Protein AF-A0A0R3U4H2-F1 (afdb_monomer_lite)

Radius of gyration: 27.05 Å; chains: 1; bounding box: 49×68×56 Å

Secondary structure (DSSP, 8-state):
------TTSBTTTTBPPSSEEE-TTT--EEEHHHHHTPPPBTTBEE-TTT--EE-GGG-EE---------EE--TT--TTS---SEEGGGGTS--------PPPPP------SS----PPPTT--B---TTS--STT-TT-SB-GGGG---

Organism: Mesocestoides corti (NCBI:txid53468)

Structure (mmCIF, N/CA/C/O backbone):
data_AF-A0A0R3U4H2-F1
#
_entry.id   AF-A0A0R3U4H2-F1
#
loop_
_atom_site.group_PDB
_atom_site.id
_atom_site.type_symbol
_atom_site.label_atom_id
_atom_site.label_alt_id
_atom_site.label_comp_id
_atom_site.label_asym_id
_atom_site.label_entity_id
_atom_site.label_seq_id
_atom_site.pdbx_PDB_ins_code
_atom_site.Cartn_x
_atom_site.Cartn_y
_atom_site.Cartn_z
_atom_site.occupancy
_atom_site.B_iso_or_equiv
_atom_site.auth_seq_id
_atom_site.auth_comp_id
_atom_site.auth_asym_id
_atom_site.auth_atom_id
_atom_site.pdbx_PDB_model_num
ATOM 1 N N . MET A 1 1 ? 4.207 17.099 -1.192 1.00 32.47 1 MET A N 1
ATOM 2 C CA . MET A 1 1 ? 2.883 16.559 -0.822 1.00 32.47 1 MET A CA 1
ATOM 3 C C . MET A 1 1 ? 2.928 15.038 -0.962 1.00 32.47 1 MET A C 1
ATOM 5 O O . MET A 1 1 ? 2.551 14.516 -2.002 1.00 32.47 1 MET A O 1
ATOM 9 N N . ALA A 1 2 ? 3.490 14.327 0.019 1.00 33.22 2 ALA A N 1
ATOM 10 C CA . ALA A 1 2 ? 3.441 12.865 0.041 1.00 33.22 2 ALA A CA 1
ATOM 11 C C . ALA A 1 2 ? 2.086 12.474 0.639 1.00 33.22 2 ALA A C 1
ATOM 13 O O . ALA A 1 2 ? 1.810 12.788 1.794 1.00 33.22 2 ALA A O 1
ATOM 14 N N . GLY A 1 3 ? 1.207 11.918 -0.194 1.00 35.09 3 GLY A N 1
ATOM 15 C CA . GLY A 1 3 ? -0.139 11.529 0.205 1.00 35.09 3 GLY A CA 1
ATOM 16 C C . GLY A 1 3 ? -0.090 10.498 1.324 1.00 35.09 3 GLY A C 1
ATOM 17 O O . GLY A 1 3 ? 0.581 9.475 1.203 1.00 35.09 3 GLY A O 1
ATOM 18 N N . ASN A 1 4 ? -0.825 10.793 2.389 1.00 37.75 4 ASN A N 1
ATOM 19 C CA . ASN A 1 4 ? -1.130 9.905 3.498 1.00 37.75 4 ASN A CA 1
ATOM 20 C C . ASN A 1 4 ? -2.057 8.790 2.968 1.00 37.75 4 ASN A C 1
ATOM 22 O O . ASN A 1 4 ? -3.270 8.845 3.144 1.00 37.75 4 ASN A O 1
ATOM 26 N N . ARG A 1 5 ? -1.510 7.854 2.179 1.00 45.25 5 ARG A N 1
ATOM 27 C CA . ARG A 1 5 ? -2.257 6.691 1.690 1.00 45.25 5 ARG A CA 1
ATOM 28 C C . ARG A 1 5 ? -2.428 5.743 2.869 1.00 45.25 5 ARG A C 1
ATOM 30 O O . ARG A 1 5 ? -1.458 5.152 3.333 1.00 45.25 5 ARG A O 1
ATOM 37 N N . THR A 1 6 ? -3.661 5.687 3.353 1.00 45.31 6 THR A N 1
ATOM 38 C CA . THR A 1 6 ? -4.222 4.662 4.229 1.00 45.31 6 THR A CA 1
ATOM 39 C C . THR A 1 6 ? -3.618 3.306 3.886 1.00 45.31 6 THR A C 1
ATOM 41 O O . THR A 1 6 ? -3.702 2.827 2.754 1.00 45.31 6 THR A O 1
ATOM 44 N N . TYR A 1 7 ? -2.964 2.699 4.872 1.00 55.34 7 TYR A N 1
ATOM 45 C CA . TYR A 1 7 ? -2.380 1.361 4.818 1.00 55.34 7 TYR A CA 1
ATOM 46 C C . TYR A 1 7 ? -3.496 0.289 4.801 1.00 55.34 7 TYR A C 1
ATOM 48 O O . TYR A 1 7 ? -3.400 -0.761 5.425 1.00 55.34 7 TYR A O 1
ATOM 56 N N . ASP A 1 8 ? -4.585 0.523 4.081 1.00 73.12 8 ASP A N 1
ATOM 57 C CA . ASP A 1 8 ? -5.787 -0.311 4.135 1.00 73.12 8 ASP A CA 1
ATOM 58 C C . ASP A 1 8 ? -6.317 -0.640 2.732 1.00 73.12 8 ASP A C 1
ATOM 60 O O . ASP A 1 8 ? -7.253 -1.423 2.587 1.00 73.12 8 ASP A O 1
ATOM 64 N N . GLU A 1 9 ? -5.697 -0.098 1.678 1.00 87.88 9 GLU A N 1
ATOM 65 C CA . GLU A 1 9 ? -6.155 -0.232 0.294 1.00 87.88 9 GLU A CA 1
ATOM 66 C C . GLU A 1 9 ? -5.036 -0.737 -0.626 1.00 87.88 9 GLU A C 1
ATOM 68 O O . GLU A 1 9 ? -3.889 -0.291 -0.578 1.00 87.88 9 GLU A O 1
ATOM 73 N N . CYS A 1 10 ? -5.368 -1.673 -1.515 1.00 91.62 10 CYS A N 1
ATOM 74 C CA . CYS A 1 10 ? -4.454 -2.137 -2.549 1.00 91.62 10 CYS A CA 1
ATOM 75 C C . CYS A 1 10 ? -4.337 -1.085 -3.661 1.00 91.62 10 CYS A C 1
ATOM 77 O O . CYS A 1 10 ? -5.314 -0.804 -4.349 1.00 91.62 10 CYS A O 1
ATOM 79 N N . SER A 1 11 ? -3.133 -0.574 -3.937 1.00 91.25 11 SER A N 1
ATOM 80 C CA . SER A 1 11 ? -2.925 0.444 -4.985 1.00 91.25 11 SER A CA 1
ATOM 81 C C . SER A 1 11 ? -3.204 -0.021 -6.425 1.00 91.25 11 SER A C 1
ATOM 83 O O . SER A 1 11 ? -3.141 0.801 -7.335 1.00 91.25 11 SER A O 1
ATOM 85 N N . ILE A 1 12 ? -3.448 -1.318 -6.655 1.00 93.44 12 ILE A N 1
ATOM 86 C CA . ILE A 1 12 ? -3.728 -1.880 -7.987 1.00 93.44 12 ILE A CA 1
ATOM 87 C C . ILE A 1 12 ? -5.239 -1.894 -8.253 1.00 93.44 12 ILE A C 1
ATOM 89 O O . ILE A 1 12 ? -5.681 -1.365 -9.267 1.00 93.44 12 ILE A O 1
ATOM 93 N N . CYS A 1 13 ? -6.033 -2.479 -7.348 1.00 93.94 13 CYS A N 1
ATOM 94 C CA . CYS A 1 13 ? -7.492 -2.565 -7.496 1.00 93.94 13 CYS A CA 1
ATOM 95 C C . CYS A 1 13 ? -8.269 -1.477 -6.741 1.00 93.94 13 CYS A C 1
ATOM 97 O O . CYS A 1 13 ? -9.487 -1.408 -6.879 1.00 93.94 13 CYS A O 1
ATOM 99 N N . LEU A 1 14 ? -7.584 -0.643 -5.951 1.00 91.56 14 LEU A N 1
ATOM 100 C CA . LEU A 1 14 ? -8.165 0.439 -5.147 1.00 91.56 14 LEU A CA 1
ATOM 101 C C . LEU A 1 14 ? -9.273 -0.055 -4.202 1.00 91.56 14 LEU A C 1
ATOM 103 O O . LEU A 1 14 ? -10.314 0.572 -4.053 1.00 91.56 14 LEU A O 1
ATOM 107 N N . SER A 1 15 ? -9.080 -1.240 -3.624 1.00 89.94 15 SER A N 1
ATOM 108 C CA . SER A 1 15 ? -10.015 -1.888 -2.698 1.00 89.94 15 SER A CA 1
ATOM 109 C C . SER A 1 15 ? -9.258 -2.506 -1.525 1.00 89.94 15 SER A C 1
ATOM 111 O O . SER A 1 15 ? -8.034 -2.663 -1.592 1.00 89.94 15 SER A O 1
ATOM 113 N N . LEU A 1 16 ? -9.987 -2.897 -0.474 1.00 87.88 16 LEU A N 1
ATOM 114 C CA . LEU A 1 16 ? -9.426 -3.645 0.652 1.00 87.88 16 LEU A CA 1
ATOM 115 C C . LEU A 1 16 ? -8.681 -4.895 0.132 1.00 87.88 16 LEU A C 1
ATOM 117 O O . LEU A 1 16 ? -9.277 -5.680 -0.617 1.00 87.88 16 LEU A O 1
ATOM 121 N N . PRO A 1 17 ? -7.400 -5.098 0.495 1.00 88.44 17 PRO A N 1
ATOM 122 C CA . PRO A 1 17 ? -6.641 -6.257 0.059 1.00 88.44 17 PRO A CA 1
ATOM 123 C C . PRO A 1 17 ? -7.315 -7.573 0.456 1.00 88.44 17 PRO A C 1
ATOM 125 O O . PRO A 1 17 ? -7.535 -7.848 1.633 1.00 88.44 17 PRO A O 1
ATOM 128 N N . THR A 1 18 ? -7.608 -8.410 -0.536 1.00 90.50 18 THR A N 1
ATOM 129 C CA . THR A 1 18 ? -8.026 -9.801 -0.335 1.00 90.50 18 THR A CA 1
ATOM 130 C C . THR A 1 18 ? -6.821 -10.696 -0.571 1.00 90.50 18 THR A C 1
ATOM 132 O O . THR A 1 18 ? -6.121 -10.519 -1.571 1.00 90.50 18 THR A O 1
ATOM 135 N N . ASP A 1 19 ? -6.554 -11.615 0.362 1.00 91.44 19 ASP A N 1
ATOM 136 C CA . ASP A 1 19 ? -5.350 -12.459 0.338 1.00 91.44 19 ASP A CA 1
ATOM 137 C C . ASP A 1 19 ? -4.056 -11.619 0.183 1.00 91.44 19 ASP A C 1
ATOM 139 O O . ASP A 1 19 ? -3.396 -11.643 -0.865 1.00 91.44 19 ASP A O 1
ATOM 143 N N . PRO A 1 20 ? -3.744 -10.751 1.168 1.00 90.75 20 PRO A N 1
ATOM 144 C CA . PRO A 1 20 ? -2.669 -9.785 1.023 1.00 90.75 20 PRO A CA 1
ATOM 145 C C . PRO A 1 20 ? -1.313 -10.476 0.896 1.00 90.75 20 PRO A C 1
ATOM 147 O O . PRO A 1 20 ? -0.983 -11.380 1.654 1.00 90.75 20 PRO A O 1
ATOM 150 N N . HIS A 1 21 ? -0.506 -10.004 -0.044 1.00 93.62 21 HIS A N 1
ATOM 151 C CA . HIS A 1 21 ? 0.870 -10.434 -0.252 1.00 93.62 21 HIS A CA 1
ATOM 152 C C . HIS A 1 21 ? 1.810 -9.247 -0.101 1.00 93.62 21 HIS A C 1
ATOM 154 O O . HIS A 1 21 ? 1.506 -8.161 -0.594 1.00 93.62 21 HIS A O 1
ATOM 160 N N . ILE A 1 22 ? 2.949 -9.454 0.555 1.00 92.06 22 ILE A N 1
ATOM 161 C CA . ILE A 1 22 ? 3.964 -8.442 0.840 1.00 92.06 22 ILE A CA 1
ATOM 162 C C . ILE A 1 22 ? 5.219 -8.667 -0.004 1.00 92.06 22 ILE A C 1
ATOM 164 O O . ILE A 1 22 ? 5.658 -9.798 -0.209 1.00 92.06 22 ILE A O 1
ATOM 168 N N . LEU A 1 23 ? 5.820 -7.565 -0.453 1.00 91.88 23 LEU A N 1
ATOM 169 C CA . LEU A 1 23 ? 7.157 -7.544 -1.040 1.00 91.88 23 LEU A CA 1
ATOM 170 C C . LEU A 1 23 ? 8.189 -7.243 0.063 1.00 91.88 23 LEU A C 1
ATOM 172 O O . LEU A 1 23 ? 8.229 -6.103 0.533 1.00 91.88 23 LEU A O 1
ATOM 176 N N . PRO A 1 24 ? 9.046 -8.193 0.482 1.00 85.31 24 PRO A N 1
ATOM 177 C CA . PRO A 1 24 ? 9.940 -8.031 1.632 1.0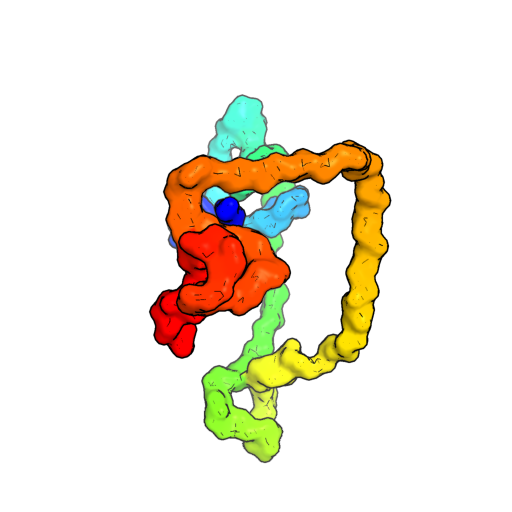0 85.31 24 PRO A CA 1
ATOM 178 C C . PRO A 1 24 ? 10.883 -6.828 1.520 1.00 85.31 24 PRO A C 1
ATOM 180 O O . PRO A 1 24 ? 11.100 -6.119 2.502 1.00 85.31 24 PRO A O 1
ATOM 183 N N . ALA A 1 25 ? 11.390 -6.560 0.311 1.00 87.75 25 ALA A N 1
ATOM 184 C 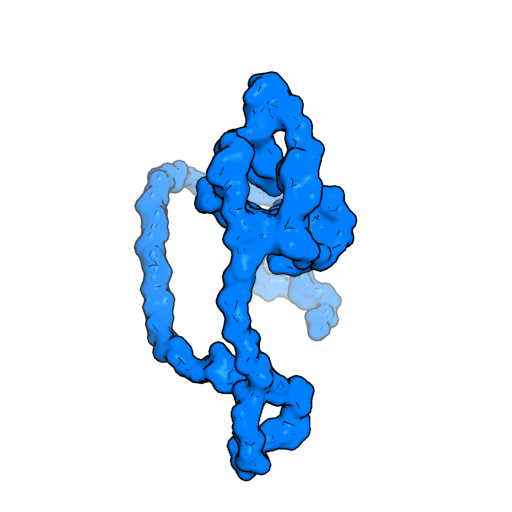CA . ALA A 1 25 ? 12.348 -5.488 0.049 1.00 87.75 25 ALA A CA 1
ATOM 185 C C . ALA A 1 25 ? 11.783 -4.081 0.310 1.00 87.75 25 ALA A C 1
ATOM 187 O O . ALA A 1 25 ? 12.505 -3.200 0.771 1.00 87.75 25 ALA A O 1
ATOM 188 N N . CYS A 1 26 ? 10.493 -3.855 0.031 1.00 91.38 26 CYS A N 1
ATOM 189 C CA . CYS A 1 26 ? 9.870 -2.532 0.160 1.00 91.38 26 CYS A CA 1
ATOM 190 C C . CYS A 1 26 ? 8.676 -2.477 1.119 1.00 91.38 26 CYS A C 1
ATOM 192 O O . CYS A 1 26 ? 8.135 -1.398 1.341 1.00 91.38 26 CYS A O 1
ATOM 194 N N . LYS A 1 27 ? 8.271 -3.618 1.685 1.00 90.31 27 LYS A N 1
ATOM 195 C CA . LYS A 1 27 ? 7.182 -3.786 2.660 1.00 90.31 27 LYS A CA 1
ATOM 196 C C . LYS A 1 27 ? 5.813 -3.264 2.207 1.00 90.31 27 LYS A C 1
ATOM 198 O O . LYS A 1 27 ? 4.918 -3.090 3.029 1.00 90.31 27 LYS A O 1
ATOM 203 N N . HIS A 1 28 ? 5.626 -3.050 0.908 1.00 91.12 28 HIS A N 1
ATOM 204 C CA . HIS A 1 28 ? 4.312 -2.783 0.334 1.00 91.12 28 HIS A CA 1
ATOM 205 C C . HIS A 1 28 ? 3.565 -4.096 0.130 1.00 91.12 28 HIS A C 1
ATOM 207 O O . HIS A 1 28 ? 4.170 -5.093 -0.273 1.00 91.12 28 HIS A O 1
ATOM 213 N N . TYR A 1 29 ? 2.258 -4.079 0.376 1.00 90.50 29 TYR A N 1
ATOM 214 C CA . TYR A 1 29 ? 1.381 -5.219 0.149 1.00 90.50 29 TYR A CA 1
ATOM 215 C C . TYR A 1 29 ? 0.228 -4.875 -0.787 1.00 90.50 29 TYR A C 1
ATOM 217 O O . TYR A 1 29 ? -0.187 -3.724 -0.928 1.00 90.50 29 TYR A O 1
ATOM 225 N N . PHE A 1 30 ? -0.267 -5.910 -1.452 1.00 93.12 30 PHE A N 1
ATOM 226 C CA . PHE A 1 30 ? -1.310 -5.860 -2.470 1.00 93.12 30 PHE A CA 1
ATOM 227 C C . PHE A 1 30 ? -2.158 -7.132 -2.371 1.00 93.12 30 PHE A C 1
ATOM 229 O O . PHE A 1 30 ? -1.760 -8.075 -1.692 1.00 93.12 30 PHE A O 1
ATOM 236 N N . CYS A 1 31 ? -3.296 -7.210 -3.066 1.00 93.69 31 CYS A N 1
ATOM 237 C CA . CYS A 1 31 ? -3.995 -8.492 -3.206 1.00 93.69 31 CYS A CA 1
ATOM 238 C C . CYS A 1 31 ? -3.093 -9.508 -3.919 1.00 93.69 31 CYS A C 1
ATOM 240 O O . CYS A 1 31 ? -2.407 -9.138 -4.879 1.00 93.69 31 CYS A O 1
ATOM 242 N N . GLY A 1 32 ? -3.178 -10.785 -3.545 1.00 93.38 32 GLY A N 1
ATOM 243 C CA . GLY A 1 32 ? -2.434 -11.864 -4.197 1.00 93.38 32 GLY A CA 1
ATOM 244 C C . GLY A 1 32 ? -2.676 -11.903 -5.700 1.00 93.38 32 GLY A C 1
ATOM 245 O O . GLY A 1 32 ? -1.736 -11.841 -6.490 1.00 93.38 32 GLY A O 1
ATOM 246 N N . ALA A 1 33 ? -3.937 -11.866 -6.127 1.00 94.88 33 ALA A N 1
ATOM 247 C CA . ALA A 1 33 ? -4.269 -11.804 -7.549 1.00 94.88 33 ALA A CA 1
ATOM 248 C C . ALA A 1 33 ? -3.722 -10.541 -8.241 1.00 94.88 33 ALA A C 1
ATOM 250 O O . ALA A 1 33 ? -3.360 -10.586 -9.411 1.00 94.88 33 ALA A O 1
ATOM 251 N N . CYS A 1 34 ? -3.646 -9.405 -7.544 1.00 95.50 34 CYS A N 1
ATOM 252 C CA . CYS A 1 34 ? -3.190 -8.155 -8.148 1.00 95.50 34 CYS A CA 1
ATOM 253 C C . CYS A 1 34 ? -1.680 -8.159 -8.397 1.00 95.50 34 CYS A C 1
ATOM 255 O O . CYS A 1 34 ? -1.251 -7.814 -9.495 1.00 95.50 34 CYS A O 1
ATOM 257 N N . ILE A 1 35 ? -0.883 -8.572 -7.407 1.00 93.81 35 ILE A N 1
ATOM 258 C CA . ILE A 1 35 ? 0.576 -8.617 -7.556 1.00 93.81 35 ILE A CA 1
ATOM 259 C C . ILE A 1 35 ? 1.007 -9.699 -8.556 1.00 93.81 35 ILE A C 1
ATOM 261 O O . ILE A 1 35 ? 1.890 -9.452 -9.370 1.00 93.81 35 ILE A O 1
ATOM 265 N N . ASN A 1 36 ? 0.333 -10.855 -8.571 1.00 92.56 36 ASN A N 1
ATOM 266 C CA . ASN A 1 36 ? 0.668 -11.955 -9.481 1.00 92.56 36 ASN A CA 1
ATOM 267 C C . ASN A 1 36 ? 0.342 -11.655 -10.956 1.00 92.56 36 ASN A C 1
ATOM 269 O O . ASN A 1 36 ? 0.920 -12.273 -11.842 1.00 92.56 36 ASN A O 1
ATOM 273 N N . ASN A 1 37 ? -0.562 -10.710 -11.231 1.00 93.69 37 ASN A N 1
ATOM 274 C CA . ASN A 1 37 ? -0.923 -10.301 -12.593 1.00 93.69 37 ASN A CA 1
ATOM 275 C C . ASN A 1 37 ? -0.087 -9.124 -13.125 1.00 93.69 37 ASN A C 1
ATOM 277 O O . ASN A 1 37 ? -0.361 -8.620 -14.220 1.00 93.69 37 ASN A O 1
ATOM 281 N N . LEU A 1 38 ? 0.910 -8.654 -12.367 1.00 92.12 38 LEU A N 1
ATOM 282 C CA . LEU A 1 38 ? 1.804 -7.605 -12.842 1.00 92.12 38 LEU A CA 1
ATOM 283 C C . LEU A 1 38 ? 2.614 -8.097 -14.039 1.00 92.12 38 LEU A C 1
ATOM 285 O O . LEU A 1 38 ? 3.157 -9.199 -14.048 1.00 92.12 38 LEU A O 1
ATOM 289 N N . ARG A 1 39 ? 2.702 -7.244 -15.059 1.00 92.25 39 ARG A N 1
ATOM 290 C CA . ARG A 1 39 ? 3.546 -7.498 -16.224 1.00 92.25 39 ARG A CA 1
ATOM 291 C C . ARG A 1 39 ? 4.904 -6.832 -16.024 1.00 92.25 39 ARG A C 1
ATOM 293 O O . ARG A 1 39 ? 4.934 -5.692 -15.553 1.00 92.25 39 ARG A O 1
ATOM 300 N N . PRO A 1 40 ? 6.002 -7.507 -16.392 1.00 91.44 40 PRO A N 1
ATOM 301 C CA . PRO A 1 40 ? 7.318 -6.898 -16.351 1.00 91.44 40 PRO A CA 1
ATOM 302 C C . PRO A 1 40 ? 7.410 -5.742 -17.351 1.00 91.44 40 PRO A C 1
ATOM 304 O O . PRO A 1 40 ? 6.765 -5.748 -18.403 1.00 91.44 40 PRO A O 1
ATOM 307 N N . ILE A 1 41 ? 8.224 -4.751 -17.004 1.00 89.94 41 ILE A N 1
ATOM 308 C CA . ILE A 1 41 ? 8.628 -3.652 -17.881 1.00 89.94 41 ILE A CA 1
ATOM 309 C C . ILE A 1 41 ? 10.137 -3.801 -18.044 1.00 89.94 41 ILE A C 1
ATOM 311 O O . ILE A 1 41 ? 10.845 -3.796 -17.039 1.00 89.94 41 ILE A O 1
ATOM 315 N N . ASP A 1 42 ? 10.606 -3.957 -19.283 1.00 90.00 42 ASP A N 1
ATOM 316 C CA . ASP A 1 42 ? 12.014 -4.252 -19.597 1.00 90.00 42 ASP A CA 1
ATOM 317 C C . ASP A 1 42 ? 12.522 -5.535 -18.908 1.00 90.00 42 ASP A C 1
ATOM 319 O O . ASP A 1 42 ? 13.587 -5.545 -18.303 1.00 90.00 42 ASP A O 1
ATOM 323 N N . ASP A 1 43 ? 11.715 -6.604 -18.947 1.00 88.75 43 ASP A N 1
ATOM 324 C CA . ASP A 1 43 ? 11.975 -7.904 -18.298 1.00 88.75 43 ASP A CA 1
ATOM 325 C C . ASP A 1 43 ? 12.068 -7.874 -16.755 1.00 88.75 43 ASP A C 1
ATOM 327 O O . ASP A 1 43 ? 12.314 -8.901 -16.123 1.00 88.75 43 ASP A O 1
ATOM 331 N N . GLU A 1 44 ? 11.770 -6.735 -16.120 1.00 93.31 44 GLU A N 1
ATOM 332 C CA . GLU A 1 44 ? 11.809 -6.571 -14.664 1.00 93.31 44 GLU A CA 1
ATOM 333 C C . GLU A 1 44 ? 10.415 -6.314 -14.072 1.00 93.31 44 GLU A C 1
ATOM 335 O O . GLU A 1 44 ? 9.658 -5.448 -14.527 1.00 93.31 44 GLU A O 1
ATOM 340 N N . LEU A 1 45 ? 10.073 -7.025 -12.993 1.00 93.69 45 LEU A N 1
ATOM 341 C CA . LEU A 1 45 ? 8.901 -6.700 -12.180 1.00 93.69 45 LEU A CA 1
ATOM 342 C C . LEU A 1 45 ? 9.236 -5.543 -11.239 1.00 93.69 45 LEU A C 1
ATOM 344 O O . LEU A 1 45 ? 10.282 -5.519 -10.592 1.00 93.69 45 LEU A O 1
ATOM 348 N N . ARG A 1 46 ? 8.328 -4.566 -11.154 1.00 94.00 46 ARG A N 1
ATOM 349 C CA . ARG A 1 46 ? 8.519 -3.346 -10.361 1.00 94.00 46 ARG A CA 1
ATOM 350 C C . ARG A 1 46 ? 7.327 -3.090 -9.461 1.00 94.00 46 ARG A C 1
ATOM 352 O O . ARG A 1 46 ? 6.179 -3.153 -9.896 1.00 94.00 46 ARG A O 1
ATOM 359 N N . CYS A 1 47 ? 7.598 -2.762 -8.201 1.00 93.50 47 CYS A N 1
ATOM 360 C CA . CYS A 1 47 ? 6.560 -2.445 -7.229 1.00 93.50 47 CYS A CA 1
ATOM 361 C C . CYS A 1 47 ? 5.748 -1.216 -7.690 1.00 93.50 47 CYS A C 1
ATOM 363 O O . CYS A 1 47 ? 6.344 -0.158 -7.911 1.00 93.50 47 CYS A O 1
ATOM 365 N N . PRO A 1 48 ? 4.406 -1.282 -7.770 1.00 91.81 48 PRO A N 1
ATOM 366 C CA . PRO A 1 48 ? 3.584 -0.142 -8.190 1.00 91.81 48 PRO A CA 1
ATOM 367 C C . PRO A 1 48 ? 3.699 1.097 -7.291 1.00 91.81 48 PRO A C 1
ATOM 369 O O . PRO A 1 48 ? 3.455 2.212 -7.746 1.00 91.81 48 PRO A O 1
ATOM 372 N N . ASN A 1 49 ? 4.088 0.918 -6.023 1.00 92.12 49 ASN A N 1
ATOM 373 C CA . ASN A 1 49 ? 4.176 2.016 -5.058 1.00 92.12 49 ASN A CA 1
ATOM 374 C C . ASN A 1 49 ? 5.526 2.743 -5.098 1.00 92.12 49 ASN A C 1
ATOM 376 O O . ASN A 1 49 ? 5.557 3.968 -5.023 1.00 92.12 49 ASN A O 1
ATOM 380 N N . CYS A 1 50 ? 6.638 2.012 -5.212 1.00 92.81 50 CYS A N 1
ATOM 381 C CA . CYS A 1 50 ? 7.985 2.587 -5.086 1.00 92.81 50 CYS A CA 1
ATOM 382 C C . CYS A 1 50 ? 8.948 2.230 -6.223 1.00 92.81 50 CYS A C 1
ATOM 384 O O . CYS A 1 50 ? 10.084 2.692 -6.217 1.00 92.81 50 CYS A O 1
ATOM 386 N N . ARG A 1 51 ? 8.513 1.419 -7.195 1.00 92.50 51 ARG A N 1
ATOM 387 C CA . ARG A 1 51 ? 9.299 0.941 -8.347 1.00 92.50 51 ARG A CA 1
ATOM 388 C C . ARG A 1 51 ? 10.521 0.085 -8.003 1.00 92.50 51 ARG A C 1
ATOM 390 O O . ARG A 1 51 ? 11.329 -0.179 -8.891 1.00 92.50 51 ARG A O 1
ATOM 397 N N . ALA A 1 52 ? 10.634 -0.375 -6.755 1.00 93.38 52 ALA A N 1
ATOM 398 C CA . ALA A 1 52 ? 11.622 -1.376 -6.369 1.00 93.38 52 ALA A CA 1
ATOM 399 C C . ALA A 1 52 ? 11.466 -2.626 -7.244 1.00 93.38 52 ALA A C 1
ATOM 401 O O . ALA A 1 52 ? 10.339 -3.078 -7.469 1.00 93.38 52 ALA A O 1
ATOM 402 N N . ILE A 1 53 ? 12.590 -3.132 -7.747 1.00 93.38 53 ILE A N 1
ATOM 403 C CA . ILE A 1 53 ? 12.644 -4.354 -8.549 1.00 93.38 53 ILE A CA 1
ATOM 404 C C . ILE A 1 53 ? 12.484 -5.548 -7.608 1.00 93.38 53 ILE A C 1
ATOM 406 O O . ILE A 1 53 ? 13.009 -5.523 -6.494 1.00 93.38 53 ILE A O 1
ATOM 410 N N . PHE A 1 54 ? 11.731 -6.553 -8.039 1.00 93.25 54 PHE A N 1
ATOM 411 C CA . PHE A 1 54 ? 11.544 -7.800 -7.304 1.00 93.25 54 PHE A CA 1
ATOM 412 C C . PHE A 1 54 ? 11.365 -8.968 -8.279 1.00 93.25 54 PHE A C 1
ATOM 414 O O . PHE A 1 54 ? 11.137 -8.772 -9.471 1.00 93.25 54 PHE A O 1
ATOM 421 N N . THR A 1 55 ? 11.465 -10.185 -7.769 1.00 92.50 55 THR A N 1
ATOM 422 C CA . THR A 1 55 ? 11.223 -11.441 -8.485 1.00 92.50 55 THR A CA 1
ATOM 423 C C . THR A 1 55 ? 9.947 -12.107 -7.976 1.00 92.50 55 THR A C 1
ATOM 425 O O . THR A 1 55 ? 9.499 -11.842 -6.861 1.00 92.50 55 THR A O 1
ATOM 428 N N . GLN A 1 56 ? 9.328 -12.972 -8.785 1.00 88.81 56 GLN A N 1
ATOM 429 C CA . GLN A 1 56 ? 8.054 -13.603 -8.417 1.00 88.81 56 GLN A CA 1
ATOM 430 C C . GLN A 1 56 ? 8.158 -14.419 -7.116 1.00 88.81 56 GLN A C 1
ATOM 432 O O . GLN A 1 56 ? 7.234 -14.404 -6.307 1.00 88.81 56 GLN A O 1
ATOM 437 N N . ASP A 1 57 ? 9.298 -15.074 -6.890 1.00 90.50 57 ASP A N 1
ATOM 438 C CA . ASP A 1 57 ? 9.583 -15.873 -5.693 1.00 90.50 57 ASP A CA 1
ATOM 439 C C . ASP A 1 57 ? 9.682 -15.036 -4.406 1.00 90.50 57 ASP A C 1
ATOM 441 O O . ASP A 1 57 ? 9.546 -15.560 -3.303 1.00 90.50 57 ASP A O 1
ATOM 445 N N . GLU A 1 58 ? 9.887 -13.721 -4.519 1.00 90.38 58 GLU A N 1
ATOM 446 C CA . GLU A 1 58 ? 9.921 -12.814 -3.370 1.00 90.38 58 GLU A CA 1
ATOM 447 C C . GLU A 1 58 ? 8.525 -12.391 -2.898 1.00 90.38 58 GLU A C 1
ATOM 449 O O . GLU A 1 58 ? 8.405 -11.710 -1.878 1.00 90.38 58 GLU A O 1
ATOM 454 N N . ILE A 1 59 ? 7.453 -12.770 -3.595 1.00 92.25 59 ILE A N 1
ATOM 455 C CA . ILE A 1 59 ? 6.084 -12.433 -3.204 1.00 92.25 59 ILE A CA 1
ATOM 456 C C . ILE A 1 59 ? 5.633 -13.389 -2.092 1.00 92.25 59 ILE A C 1
ATOM 458 O O . ILE A 1 59 ? 5.412 -14.573 -2.329 1.00 92.25 59 ILE A O 1
ATOM 462 N N . HIS A 1 60 ? 5.442 -12.869 -0.878 1.00 89.56 60 HIS A N 1
ATOM 463 C CA . HIS A 1 60 ? 5.062 -13.688 0.277 1.00 89.56 60 HIS A CA 1
ATOM 464 C C . HIS A 1 60 ? 3.637 -13.379 0.738 1.00 89.56 60 HIS A C 1
ATOM 466 O O . HIS A 1 60 ? 3.291 -12.200 0.839 1.00 89.56 60 HIS A O 1
ATOM 472 N N . PRO A 1 61 ? 2.810 -14.386 1.076 1.00 91.44 61 PRO A N 1
ATOM 473 C CA . PRO A 1 61 ? 1.529 -14.137 1.721 1.00 91.44 61 PRO A CA 1
ATOM 474 C C . PRO A 1 61 ? 1.767 -13.434 3.059 1.00 91.44 61 PRO A C 1
ATOM 476 O O . PRO A 1 61 ? 2.611 -13.834 3.863 1.00 91.44 61 PRO A O 1
ATOM 479 N N . TYR A 1 62 ? 1.025 -12.360 3.290 1.00 87.19 62 TYR A N 1
ATOM 480 C CA . TYR A 1 62 ? 1.044 -11.605 4.527 1.00 87.19 62 TYR A CA 1
ATOM 481 C C . TYR A 1 62 ? -0.230 -11.906 5.293 1.00 87.19 62 TYR A C 1
ATOM 483 O O . TYR A 1 62 ? -1.309 -11.444 4.943 1.00 87.19 62 TYR A O 1
ATOM 491 N N . ILE A 1 63 ? -0.102 -12.668 6.370 1.00 80.00 63 ILE A N 1
ATOM 492 C CA . ILE A 1 63 ? -1.185 -12.818 7.331 1.00 80.00 63 ILE A CA 1
ATOM 493 C C . ILE A 1 63 ? -0.954 -11.723 8.370 1.00 80.00 63 ILE A C 1
ATOM 495 O O . ILE A 1 63 ? 0.018 -11.829 9.129 1.00 80.00 63 ILE A O 1
ATOM 499 N N . PRO A 1 64 ? -1.765 -10.644 8.397 1.00 67.12 64 PRO A N 1
ATOM 500 C CA . PRO A 1 64 ? -1.654 -9.673 9.468 1.00 67.12 64 PRO A CA 1
ATOM 501 C C . PRO A 1 64 ? -1.805 -10.431 10.789 1.00 67.12 64 PRO A C 1
ATOM 503 O O . PRO A 1 64 ? -2.728 -11.242 10.914 1.00 67.12 64 PRO A O 1
ATOM 506 N N . PRO A 1 65 ? -0.900 -10.223 11.763 1.00 63.19 65 PRO A N 1
ATOM 507 C CA . PRO A 1 65 ? -1.065 -10.839 13.064 1.00 63.19 65 PRO A CA 1
ATOM 508 C C . PRO A 1 65 ? -2.436 -10.422 13.572 1.00 63.19 65 PRO A C 1
ATOM 510 O O . PRO A 1 65 ? -2.760 -9.232 13.544 1.00 63.19 65 PRO A O 1
ATOM 513 N N . GLU A 1 66 ? -3.236 -11.401 13.984 1.00 57.78 66 GLU A N 1
ATOM 514 C CA . GLU A 1 66 ? -4.549 -11.187 14.567 1.00 57.78 66 GLU A CA 1
ATOM 515 C C . GLU A 1 66 ? -4.410 -10.282 15.798 1.00 57.78 66 GLU A C 1
ATOM 517 O O . GLU A 1 66 ? -4.264 -10.728 16.937 1.00 57.78 66 GLU A O 1
ATOM 522 N N . LYS A 1 67 ? -4.436 -8.965 15.586 1.00 55.41 67 LYS A N 1
ATOM 523 C CA . LYS A 1 67 ? -4.608 -7.986 16.649 1.00 55.41 67 LYS A CA 1
ATOM 524 C C . LYS A 1 67 ? -6.088 -7.989 16.988 1.00 55.41 67 LYS A C 1
ATOM 526 O O . LYS A 1 67 ? -6.801 -7.018 16.768 1.00 55.41 67 LYS A O 1
ATOM 531 N N . ASN A 1 68 ? -6.532 -9.109 17.553 1.00 51.75 68 ASN A N 1
ATOM 532 C CA . ASN A 1 68 ? -7.848 -9.307 18.145 1.00 51.75 68 ASN A CA 1
ATOM 533 C C . ASN A 1 68 ? -7.946 -8.513 19.456 1.00 51.75 68 ASN A C 1
ATOM 535 O O . ASN A 1 68 ? -8.375 -9.032 20.488 1.00 51.75 68 ASN A O 1
ATOM 539 N N . ALA A 1 69 ? -7.522 -7.250 19.451 1.00 56.94 69 ALA A N 1
ATOM 540 C CA . ALA A 1 69 ? -7.913 -6.326 20.485 1.00 56.94 69 ALA A CA 1
ATOM 541 C C . ALA A 1 69 ? -9.417 -6.142 20.302 1.00 56.94 69 ALA A C 1
ATOM 543 O O . ALA A 1 69 ? -9.862 -5.455 19.391 1.00 56.94 69 ALA A O 1
ATOM 544 N N . LYS A 1 70 ? -10.229 -6.808 21.126 1.00 58.94 70 LYS A N 1
ATOM 545 C CA . LYS A 1 70 ? -11.635 -6.435 21.267 1.00 58.94 70 LYS A CA 1
ATOM 546 C C . LYS A 1 70 ? -11.612 -5.053 21.892 1.00 58.94 70 LYS A C 1
ATOM 548 O O . LYS A 1 70 ? -11.460 -4.954 23.107 1.00 58.94 70 LYS A O 1
ATOM 553 N N . TYR A 1 71 ? -11.646 -4.015 21.069 1.00 65.19 71 TYR A N 1
ATOM 554 C CA . TYR A 1 71 ? -11.658 -2.650 21.554 1.00 65.19 71 TYR A CA 1
ATOM 555 C C . TYR A 1 71 ? -13.078 -2.273 21.982 1.00 65.19 71 TYR A C 1
ATOM 557 O O . TYR A 1 71 ? -14.069 -2.719 21.393 1.00 65.19 71 TYR A O 1
ATOM 565 N N . CYS A 1 72 ? -13.191 -1.523 23.073 1.00 67.25 72 CYS A N 1
ATOM 566 C CA . CYS A 1 72 ? -14.460 -0.944 23.483 1.00 67.25 72 CYS A CA 1
ATOM 567 C C . CYS A 1 72 ? -14.671 0.344 22.676 1.00 67.25 72 CYS A C 1
ATOM 569 O O . CYS A 1 72 ? -14.017 1.343 22.946 1.00 67.25 72 CYS A O 1
ATOM 571 N N . LEU A 1 73 ? -15.548 0.308 21.666 1.00 67.50 73 LEU A N 1
ATOM 572 C CA . LEU A 1 73 ? -15.982 1.502 20.911 1.00 67.50 73 LEU A CA 1
ATOM 573 C C . LEU A 1 73 ? -16.970 2.376 21.693 1.00 67.50 73 LEU A C 1
ATOM 575 O O . LEU A 1 73 ? -17.422 3.399 21.187 1.00 67.50 73 LEU A O 1
ATOM 579 N N . ASP A 1 74 ? -17.367 1.927 22.879 1.00 67.56 74 ASP A N 1
ATOM 580 C CA . ASP A 1 74 ? -18.423 2.554 23.647 1.00 67.56 74 ASP A CA 1
ATOM 581 C C . ASP A 1 74 ? -17.842 3.702 24.478 1.00 67.56 74 ASP A C 1
ATOM 583 O O . ASP A 1 74 ? -17.138 3.479 25.466 1.00 67.56 74 ASP A O 1
ATOM 587 N N . LEU A 1 75 ? -18.103 4.930 24.026 1.00 65.56 75 LEU A N 1
ATOM 588 C CA . LEU A 1 75 ? -17.623 6.174 24.638 1.00 65.56 75 LEU A CA 1
ATOM 589 C C . LEU A 1 75 ? -18.185 6.389 26.053 1.00 65.56 75 LEU A C 1
ATOM 591 O O . LEU A 1 75 ? -17.620 7.161 26.822 1.00 65.56 75 LEU A O 1
ATOM 595 N N . GLU A 1 76 ? -19.281 5.711 26.405 1.00 69.06 76 GLU A N 1
ATOM 596 C CA . GLU A 1 76 ? -19.936 5.810 27.716 1.00 69.06 76 GLU A CA 1
ATOM 597 C C . GLU A 1 76 ? -19.394 4.779 28.721 1.00 69.06 76 GLU A C 1
ATOM 599 O O . GLU A 1 76 ? -19.705 4.813 29.914 1.00 69.06 76 GLU A O 1
ATOM 604 N N . CYS A 1 77 ? -18.566 3.842 28.258 1.00 68.50 77 CYS A N 1
ATOM 605 C CA . CYS A 1 77 ? -18.060 2.761 29.081 1.00 68.50 77 CYS A CA 1
ATOM 606 C C . CYS A 1 77 ? -16.902 3.262 29.962 1.00 68.50 77 CYS A C 1
ATOM 608 O O . CYS A 1 77 ? -15.775 3.452 29.510 1.00 68.50 77 CYS A O 1
ATOM 610 N N . SER A 1 78 ? -17.189 3.478 31.247 1.00 63.94 78 SER A N 1
ATOM 611 C CA . SER A 1 78 ? -16.209 3.947 32.234 1.00 63.94 78 SER A CA 1
ATOM 612 C C . SER A 1 78 ? -15.159 2.869 32.569 1.00 63.94 78 SER A C 1
ATOM 614 O O . SER A 1 78 ? -15.482 1.677 32.516 1.00 63.94 78 SER A O 1
ATOM 616 N N . PRO A 1 79 ? -13.927 3.237 32.970 1.00 61.03 79 PRO A N 1
ATOM 617 C CA . PRO A 1 79 ? -12.870 2.280 33.331 1.00 61.03 79 PRO A CA 1
ATOM 618 C C . PRO A 1 79 ? -13.251 1.327 34.485 1.00 61.03 79 PRO A C 1
ATOM 620 O O . PRO A 1 79 ? -12.794 0.187 34.511 1.00 61.03 79 PRO A O 1
ATOM 623 N N . ASP A 1 80 ? -14.165 1.727 35.373 1.00 66.25 80 ASP A N 1
ATOM 624 C CA . ASP A 1 80 ? -14.660 0.913 36.500 1.00 66.25 80 ASP A CA 1
ATOM 625 C C . ASP A 1 80 ? -15.903 0.061 36.174 1.00 66.25 80 ASP A C 1
ATOM 627 O O . ASP A 1 80 ? -16.484 -0.584 37.046 1.00 66.25 80 ASP A O 1
ATOM 631 N N . SER A 1 81 ? -16.329 0.026 34.908 1.00 72.06 81 SER A N 1
ATOM 632 C CA . SER A 1 81 ? -17.526 -0.708 34.459 1.00 72.06 81 SER A CA 1
ATOM 633 C C . SER A 1 81 ? -17.379 -2.238 34.471 1.00 72.06 81 SER A C 1
ATOM 635 O O . SER A 1 81 ? -18.324 -2.960 34.148 1.00 72.06 81 SER A O 1
ATOM 637 N N . GLY A 1 82 ? -16.191 -2.763 34.795 1.00 72.12 82 GLY A N 1
ATOM 638 C CA . GLY A 1 82 ? -15.881 -4.192 34.683 1.00 72.12 82 GLY A CA 1
ATOM 639 C C . GLY A 1 82 ? -15.748 -4.681 33.234 1.00 72.12 82 GLY A C 1
ATOM 640 O O . GLY A 1 82 ? -15.779 -5.890 32.975 1.00 72.12 82 GLY A O 1
ATOM 641 N N . CYS A 1 83 ? -15.610 -3.760 32.275 1.00 73.38 83 CYS A N 1
ATOM 642 C CA . CYS A 1 83 ? -15.419 -4.079 30.868 1.00 73.38 83 CYS A CA 1
ATOM 643 C C . CYS A 1 83 ? -14.104 -4.845 30.640 1.00 73.38 83 CYS A C 1
ATOM 645 O O . CYS A 1 83 ? -13.026 -4.417 31.039 1.00 73.38 83 CYS A O 1
ATOM 647 N N . LYS A 1 84 ? -14.190 -5.994 29.957 1.00 69.62 84 LYS A N 1
ATOM 648 C CA . LYS A 1 84 ? -13.035 -6.851 29.610 1.00 69.62 84 LYS A CA 1
ATOM 649 C C . LYS A 1 84 ? -12.403 -6.510 28.251 1.00 69.62 84 LYS A C 1
ATOM 651 O O . LYS A 1 84 ? -11.570 -7.269 27.760 1.00 69.62 84 LYS A O 1
ATOM 656 N N . LYS A 1 85 ? -12.868 -5.447 27.590 1.00 71.56 85 LYS A N 1
ATOM 657 C CA . LYS A 1 85 ? -12.380 -4.996 26.279 1.00 71.56 85 LYS A CA 1
ATOM 658 C C . LYS A 1 85 ? -11.296 -3.937 26.469 1.00 71.56 85 LYS A C 1
ATOM 660 O O . LYS A 1 85 ? -11.294 -3.223 27.463 1.00 71.56 85 LYS A O 1
ATOM 665 N N . LEU A 1 86 ? -10.381 -3.836 25.511 1.00 66.88 86 LEU A N 1
ATOM 666 C CA . LEU A 1 86 ? -9.344 -2.808 25.524 1.00 66.88 86 LEU A CA 1
ATOM 667 C C . LEU A 1 86 ? -9.987 -1.453 25.213 1.00 66.88 86 LEU A C 1
ATOM 669 O O . LEU A 1 86 ? -10.550 -1.264 24.139 1.00 66.88 86 LEU A O 1
ATOM 673 N N . HIS A 1 87 ? -9.945 -0.520 26.154 1.00 70.88 87 HIS A N 1
ATOM 674 C CA . HIS A 1 87 ? -10.373 0.852 25.897 1.00 70.88 87 HIS A CA 1
ATOM 675 C C . HIS A 1 87 ? -9.327 1.580 25.059 1.00 70.88 87 HIS A C 1
ATOM 677 O O . HIS A 1 87 ? -8.142 1.253 25.136 1.00 70.88 87 HIS A O 1
ATOM 683 N N . ILE A 1 88 ? -9.763 2.551 24.251 1.00 67.56 88 ILE A N 1
ATOM 684 C CA . ILE A 1 88 ? -8.846 3.326 23.407 1.00 67.56 88 ILE A CA 1
ATOM 685 C C . ILE A 1 88 ? -7.785 4.037 24.265 1.00 67.56 88 ILE A C 1
ATOM 687 O O . ILE A 1 88 ? -6.618 4.069 23.890 1.00 67.56 88 ILE A O 1
ATOM 691 N N . ASP A 1 89 ? -8.167 4.472 25.469 1.00 62.88 89 ASP A N 1
ATOM 692 C CA . ASP A 1 89 ? -7.301 5.140 26.446 1.00 62.88 89 ASP A CA 1
ATOM 693 C C . ASP A 1 89 ? -6.146 4.249 26.930 1.00 62.88 89 ASP A C 1
ATOM 695 O O . ASP A 1 89 ? -5.049 4.743 27.172 1.00 62.88 89 ASP A O 1
ATOM 699 N N . ASN A 1 90 ? -6.327 2.921 26.949 1.00 61.84 90 ASN A N 1
ATOM 700 C CA . ASN A 1 90 ? -5.271 1.968 27.317 1.00 61.84 90 ASN A CA 1
ATOM 701 C C . ASN A 1 90 ? -4.139 1.894 26.278 1.00 61.84 90 ASN A C 1
ATOM 703 O O . ASN A 1 90 ? -3.102 1.293 26.549 1.00 61.84 90 ASN A O 1
ATOM 707 N N . PHE A 1 91 ? -4.332 2.448 25.078 1.00 61.34 91 PHE A N 1
ATOM 708 C CA . PHE A 1 91 ? -3.270 2.579 24.079 1.00 61.34 91 PHE A CA 1
ATOM 709 C C . PHE A 1 91 ? -2.487 3.892 24.224 1.00 61.34 91 PHE A C 1
ATOM 711 O O . PHE A 1 91 ? -1.432 4.027 23.605 1.00 61.34 91 PHE A O 1
ATOM 718 N N . PHE A 1 92 ? -2.976 4.845 25.028 1.00 58.06 92 PHE A N 1
ATOM 719 C CA . PHE A 1 92 ? -2.378 6.173 25.201 1.00 58.06 92 PHE A CA 1
ATOM 720 C C . PHE A 1 92 ? -1.595 6.345 26.519 1.00 58.06 92 PHE A C 1
ATOM 722 O O . PHE A 1 92 ? -0.977 7.387 26.724 1.00 58.06 92 PHE A O 1
ATOM 729 N N . THR A 1 93 ? -1.538 5.320 27.373 1.00 52.78 93 THR A N 1
ATOM 730 C CA . THR A 1 93 ? -0.769 5.282 28.636 1.00 52.78 93 THR A CA 1
ATOM 731 C C . THR A 1 93 ? 0.018 3.966 28.691 1.00 52.78 93 THR A C 1
ATOM 733 O O . THR A 1 93 ? -0.586 2.911 28.552 1.00 52.78 93 THR A O 1
ATOM 736 N N . ASP A 1 94 ? 1.335 3.850 28.834 1.00 52.06 94 ASP A N 1
ATOM 737 C CA . ASP A 1 94 ? 2.426 4.764 29.137 1.00 52.06 94 ASP A CA 1
ATOM 738 C C . ASP A 1 94 ? 3.583 4.404 28.188 1.00 52.06 94 ASP A C 1
ATOM 740 O O . ASP A 1 94 ? 4.255 3.385 28.367 1.00 52.06 94 ASP A O 1
ATOM 744 N N . GLN A 1 95 ? 3.882 5.235 27.188 1.00 47.94 95 GLN A N 1
ATOM 745 C CA . GLN A 1 95 ? 5.308 5.462 26.990 1.00 47.94 95 GLN A CA 1
ATOM 746 C C . GLN A 1 95 ? 5.662 6.434 28.112 1.00 47.94 95 GLN A C 1
ATOM 748 O O . GLN A 1 95 ? 5.028 7.494 28.171 1.00 47.94 95 GLN A O 1
ATOM 753 N N . PRO A 1 96 ? 6.623 6.133 29.014 1.00 46.88 96 PRO A N 1
ATOM 754 C CA . PRO A 1 96 ? 7.247 7.238 29.721 1.00 46.88 96 PRO A CA 1
ATOM 755 C C . PRO A 1 96 ? 7.626 8.231 28.630 1.00 46.88 96 PRO A C 1
ATOM 757 O O . PRO A 1 96 ? 8.061 7.802 27.555 1.00 46.88 96 PRO A O 1
ATOM 760 N N . ALA A 1 97 ? 7.395 9.520 28.860 1.00 50.06 97 ALA A N 1
ATOM 761 C CA . ALA A 1 97 ? 8.007 10.535 28.034 1.00 50.06 97 ALA A CA 1
ATOM 762 C C . ALA A 1 97 ? 9.511 10.245 28.076 1.00 50.06 97 ALA A C 1
ATOM 764 O O . ALA A 1 97 ? 10.214 10.665 28.989 1.00 50.06 97 ALA A O 1
ATOM 765 N N . THR A 1 98 ? 10.009 9.441 27.135 1.00 47.22 98 THR A N 1
ATOM 766 C CA . THR A 1 98 ? 11.394 9.494 26.743 1.00 47.22 98 THR A CA 1
ATOM 767 C C . THR A 1 98 ? 11.471 10.926 26.297 1.00 47.22 98 THR A C 1
ATOM 769 O O . THR A 1 98 ? 10.842 11.275 25.293 1.00 47.22 98 THR A O 1
ATOM 772 N N . GLU A 1 99 ? 12.081 11.772 27.124 1.00 50.50 99 GLU A N 1
ATOM 773 C CA . GLU A 1 99 ? 12.520 13.081 26.694 1.00 50.50 99 GLU A CA 1
ATOM 774 C C . GLU A 1 99 ? 13.118 12.832 25.323 1.00 50.50 99 GLU A C 1
ATOM 776 O O . GLU A 1 99 ? 14.115 12.119 25.178 1.00 50.50 99 GLU A O 1
ATOM 781 N N . TYR A 1 100 ? 12.396 13.260 24.292 1.00 55.88 100 TYR A N 1
ATOM 782 C CA . TYR A 1 100 ? 12.938 13.258 22.964 1.00 55.88 100 TYR A CA 1
ATOM 783 C C . TYR A 1 100 ? 14.075 14.252 23.085 1.00 55.88 100 TYR A C 1
ATOM 785 O O . TYR A 1 100 ? 13.856 15.460 23.083 1.00 55.88 100 TYR A O 1
ATOM 793 N N . VAL A 1 101 ? 15.275 13.730 23.315 1.00 58.34 101 VAL A N 1
ATOM 794 C CA . VAL A 1 101 ? 16.492 14.467 23.070 1.00 58.34 101 VAL A CA 1
ATOM 795 C C . VAL A 1 101 ? 16.522 14.519 21.553 1.00 58.34 101 VAL A C 1
ATOM 797 O O . VAL A 1 101 ? 16.741 13.471 20.933 1.00 58.34 101 VAL A O 1
ATOM 800 N N . PRO A 1 102 ? 16.197 15.667 20.928 1.00 60.81 102 PRO A N 1
ATOM 801 C CA . PRO A 1 102 ? 16.365 15.779 19.495 1.00 60.81 102 PRO A CA 1
ATOM 802 C C . PRO A 1 102 ? 17.781 15.309 19.161 1.00 60.81 102 PRO A C 1
ATOM 804 O O . PRO A 1 102 ? 18.712 15.651 19.902 1.00 60.81 102 PRO A O 1
ATOM 807 N N . PRO A 1 103 ? 17.974 14.517 18.090 1.00 64.12 103 PRO A N 1
ATOM 808 C CA . PRO A 1 103 ? 19.319 14.281 17.603 1.00 64.12 103 PRO A CA 1
ATOM 809 C C . PRO A 1 103 ? 19.989 15.654 17.471 1.00 64.12 103 PRO A C 1
ATOM 811 O O . PRO A 1 103 ? 19.309 16.606 17.056 1.00 64.12 103 PRO A O 1
ATOM 814 N N . PRO A 1 104 ? 21.268 15.792 17.876 1.00 64.75 104 PRO A N 1
ATOM 815 C CA . PRO A 1 104 ? 21.966 17.053 17.706 1.00 64.75 104 PRO A CA 1
ATOM 816 C C . PRO A 1 104 ? 21.746 17.493 16.259 1.00 64.75 104 PRO A C 1
ATOM 818 O O . PRO A 1 104 ? 21.820 16.640 15.362 1.00 64.75 104 PRO A O 1
ATOM 821 N N . PRO A 1 105 ? 21.373 18.766 16.035 1.00 60.22 105 PRO A N 1
ATOM 822 C CA . PRO A 1 105 ? 21.124 19.256 14.693 1.00 60.22 105 PRO A CA 1
ATOM 823 C C . PRO A 1 105 ? 22.299 18.818 13.816 1.00 60.22 105 PRO A C 1
ATOM 825 O O . PRO A 1 105 ? 23.442 18.923 14.276 1.00 60.22 105 PRO A O 1
ATOM 828 N N . PRO A 1 106 ? 22.040 18.248 12.623 1.00 60.34 106 PRO A N 1
ATOM 829 C CA . PRO A 1 106 ? 23.116 17.857 11.727 1.00 60.34 106 PRO A CA 1
ATOM 830 C C . PRO A 1 106 ? 24.058 19.046 11.619 1.00 60.34 106 PRO A C 1
ATOM 832 O O . PRO A 1 106 ? 23.579 20.161 11.405 1.00 60.34 106 PRO A O 1
ATOM 835 N N . GLU A 1 107 ? 25.346 18.799 11.869 1.00 62.59 107 GLU A N 1
ATOM 836 C CA . GLU A 1 107 ? 26.395 19.812 11.844 1.00 62.59 107 GLU A CA 1
ATOM 837 C C . GLU A 1 107 ? 26.158 20.690 10.620 1.00 62.59 107 GLU A C 1
ATOM 839 O O . GLU A 1 107 ? 26.217 20.213 9.482 1.00 62.59 107 GLU A O 1
ATOM 844 N N . GLU A 1 108 ? 25.716 21.925 10.876 1.00 54.25 108 GLU A N 1
ATOM 845 C CA . GLU A 1 108 ? 25.298 22.826 9.819 1.00 54.25 108 GLU A CA 1
ATOM 846 C C . GLU A 1 108 ? 26.519 23.016 8.929 1.00 54.25 108 GLU A C 1
ATOM 848 O O . GLU A 1 108 ? 27.506 23.628 9.342 1.00 54.25 108 GLU A O 1
ATOM 853 N N . ALA A 1 109 ? 26.464 22.477 7.706 1.00 57.94 109 ALA A N 1
ATOM 854 C CA . ALA A 1 109 ? 27.391 22.877 6.663 1.00 57.94 109 ALA A CA 1
ATOM 855 C C . ALA A 1 109 ? 27.455 24.410 6.706 1.00 57.94 109 ALA A C 1
ATOM 857 O O . ALA A 1 109 ? 26.381 25.021 6.760 1.00 57.94 109 ALA A O 1
ATOM 858 N N . PRO A 1 110 ? 28.657 25.020 6.762 1.00 49.12 110 PRO A N 1
ATOM 859 C CA . PRO A 1 110 ? 28.818 26.414 7.136 1.00 49.12 110 PRO A CA 1
ATOM 860 C C . PRO A 1 110 ? 27.834 27.270 6.356 1.00 49.12 110 PRO A C 1
ATOM 862 O O . PRO A 1 110 ? 27.943 27.433 5.139 1.00 49.12 110 PRO A O 1
ATOM 865 N N . ARG A 1 111 ? 26.821 27.756 7.078 1.00 51.66 111 ARG A N 1
ATOM 866 C CA . ARG A 1 111 ? 25.812 28.653 6.541 1.00 51.66 111 ARG A CA 1
ATOM 867 C C . ARG A 1 111 ? 26.598 29.848 5.992 1.00 51.66 111 ARG A C 1
ATOM 869 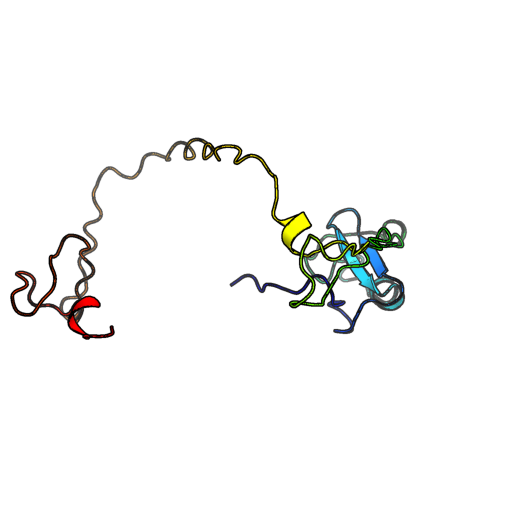O O . ARG A 1 111 ? 27.411 30.396 6.743 1.00 51.66 111 ARG A O 1
ATOM 876 N N . PRO A 1 112 ? 26.456 30.219 4.707 1.00 47.72 112 PRO A N 1
ATOM 877 C CA . PRO A 1 112 ? 27.215 31.330 4.153 1.00 47.72 112 PRO A CA 1
ATOM 878 C C . PRO A 1 112 ? 27.030 32.548 5.062 1.00 47.72 112 PRO A C 1
ATOM 880 O O . PRO A 1 112 ? 25.906 32.949 5.355 1.00 47.72 112 PRO A O 1
ATOM 883 N N . ALA A 1 113 ? 28.145 33.086 5.562 1.00 54.25 113 ALA A N 1
ATOM 884 C CA . ALA A 1 113 ? 28.210 34.092 6.627 1.00 54.25 113 ALA A CA 1
ATOM 885 C C . ALA A 1 113 ? 27.711 35.488 6.209 1.00 54.25 113 ALA A C 1
ATOM 887 O O . ALA A 1 113 ? 28.022 36.495 6.842 1.00 54.25 113 ALA A O 1
ATOM 888 N N . THR A 1 114 ? 26.941 35.569 5.132 1.00 57.25 114 THR A N 1
ATOM 889 C CA . THR A 1 114 ? 26.246 36.779 4.731 1.00 57.25 114 THR A CA 1
ATOM 890 C C . THR A 1 114 ? 24.764 36.571 4.987 1.00 57.25 114 THR A C 1
ATOM 892 O O . THR A 1 114 ? 24.193 35.645 4.408 1.00 57.25 114 THR A O 1
ATOM 895 N N . PRO A 1 115 ? 24.115 37.413 5.813 1.00 53.19 115 PRO A N 1
ATOM 896 C CA . PRO A 1 115 ? 22.667 37.444 5.854 1.00 53.19 115 PRO A CA 1
ATOM 897 C C . PRO A 1 115 ? 22.224 37.843 4.451 1.00 53.19 115 PRO A C 1
ATOM 899 O O . PRO A 1 115 ? 22.338 39.012 4.070 1.00 53.19 115 PRO A O 1
ATOM 902 N N . GLU A 1 116 ? 21.781 36.877 3.648 1.00 57.12 116 GLU A N 1
ATOM 903 C CA . GLU A 1 116 ? 21.049 37.193 2.436 1.00 57.12 116 GLU A CA 1
ATOM 904 C C . GLU A 1 116 ? 19.835 37.974 2.908 1.00 57.12 116 GLU A C 1
ATOM 906 O O . GLU A 1 116 ? 18.888 37.443 3.486 1.00 57.12 116 GLU A O 1
ATOM 911 N N . THR A 1 117 ? 19.957 39.292 2.790 1.00 57.88 117 THR A N 1
ATOM 912 C CA . THR A 1 117 ? 18.965 40.251 3.226 1.00 57.88 117 THR A CA 1
ATOM 913 C C . THR A 1 117 ? 17.841 40.098 2.225 1.00 57.88 117 THR A C 1
ATOM 915 O O . THR A 1 117 ? 17.794 40.803 1.217 1.00 57.88 117 THR A O 1
ATOM 918 N N . TRP A 1 118 ? 16.993 39.094 2.438 1.00 49.19 118 TRP A N 1
ATOM 919 C CA . TRP A 1 118 ? 15.812 38.890 1.633 1.00 49.19 118 TRP A CA 1
ATOM 920 C C . TRP A 1 118 ? 14.946 40.131 1.826 1.00 49.19 118 TRP A C 1
ATOM 922 O O . TRP A 1 118 ? 14.332 40.343 2.871 1.00 49.19 118 TRP A O 1
ATOM 932 N N . LYS A 1 119 ? 14.993 41.030 0.842 1.00 55.28 119 LYS A N 1
ATOM 933 C CA . LYS A 1 119 ? 14.192 42.247 0.838 1.00 55.28 119 LYS A CA 1
ATOM 934 C C . LYS A 1 119 ? 12.867 41.904 0.172 1.00 55.28 119 LYS A C 1
ATOM 936 O O . LYS A 1 119 ? 12.873 41.522 -1.002 1.00 55.28 119 LYS A O 1
ATOM 941 N N . PRO A 1 120 ? 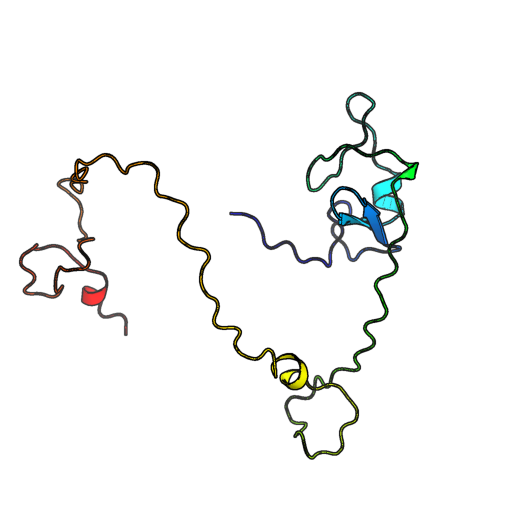11.733 42.042 0.875 1.00 55.22 120 PRO A N 1
ATOM 942 C CA . PRO A 1 120 ? 10.444 41.798 0.259 1.00 55.22 120 PRO A CA 1
ATOM 943 C C . PRO A 1 120 ? 10.235 42.760 -0.925 1.00 55.22 120 PRO A C 1
ATOM 945 O O . PRO A 1 120 ? 10.738 43.890 -0.896 1.00 55.22 120 PRO A O 1
ATOM 948 N N . PRO A 1 121 ? 9.454 42.363 -1.946 1.00 56.22 121 PRO A N 1
ATOM 949 C CA . PRO A 1 121 ? 9.157 43.211 -3.093 1.00 56.22 121 PRO A CA 1
ATOM 950 C C . PRO A 1 121 ? 8.617 44.586 -2.660 1.00 56.22 121 PRO A C 1
ATOM 952 O O . PRO A 1 121 ? 7.855 44.667 -1.690 1.00 56.22 121 PRO A O 1
ATOM 955 N N . PRO A 1 122 ? 8.916 45.673 -3.394 1.00 57.41 122 PRO A N 1
ATOM 956 C CA . PRO A 1 122 ? 8.515 47.035 -3.020 1.00 57.41 122 PRO A CA 1
ATOM 957 C C . PRO A 1 122 ? 6.991 47.255 -2.962 1.00 57.41 122 PRO A C 1
ATOM 959 O O . PRO A 1 122 ? 6.538 48.269 -2.445 1.00 57.41 122 PRO A O 1
ATOM 962 N N . LYS A 1 123 ? 6.188 46.306 -3.465 1.00 58.84 123 LYS A N 1
ATOM 963 C CA . LYS A 1 123 ? 4.714 46.319 -3.431 1.00 58.84 123 LYS A CA 1
ATOM 964 C C . LYS A 1 123 ? 4.105 45.275 -2.487 1.00 58.84 123 LYS A C 1
ATOM 966 O O . LYS A 1 123 ? 2.910 44.996 -2.577 1.00 58.84 123 LYS A O 1
ATOM 971 N N . ALA A 1 124 ? 4.902 44.648 -1.624 1.00 61.00 124 ALA A N 1
ATOM 972 C CA . ALA A 1 124 ? 4.378 43.672 -0.679 1.00 61.00 124 ALA A CA 1
ATOM 973 C C . ALA A 1 124 ? 3.424 44.364 0.310 1.00 61.00 124 ALA A C 1
ATOM 975 O O . ALA A 1 124 ? 3.818 45.255 1.058 1.00 61.00 124 ALA A O 1
ATOM 976 N N . LYS A 1 125 ? 2.153 43.949 0.285 1.00 66.12 125 LYS A N 1
ATOM 977 C CA . LYS A 1 125 ? 1.086 44.479 1.152 1.00 66.12 125 LYS A CA 1
ATOM 978 C C . LYS A 1 125 ? 1.205 44.019 2.610 1.00 66.12 125 LYS A C 1
ATOM 980 O O . LYS A 1 125 ? 0.497 44.543 3.466 1.00 66.12 125 LYS A O 1
ATOM 985 N N . TYR A 1 126 ? 2.088 43.054 2.862 1.00 68.38 126 TYR A N 1
ATOM 986 C CA . TYR A 1 126 ? 2.220 42.351 4.129 1.00 68.38 126 TYR A CA 1
ATOM 987 C C . TYR A 1 126 ? 3.641 42.454 4.685 1.00 68.38 126 TYR A C 1
ATOM 989 O O . TYR A 1 126 ? 4.618 42.546 3.926 1.00 68.38 126 TYR A O 1
ATOM 997 N N . CYS A 1 127 ? 3.739 42.467 6.010 1.00 70.69 127 CYS A N 1
ATOM 998 C CA . CYS A 1 127 ? 4.991 42.367 6.749 1.00 70.69 127 CYS A CA 1
ATOM 999 C C . CYS A 1 127 ? 5.204 40.917 7.205 1.00 70.69 127 CYS A C 1
ATOM 1001 O O . CYS A 1 127 ? 4.278 40.302 7.721 1.00 70.69 127 CYS A O 1
ATOM 1003 N N . PHE A 1 128 ? 6.414 40.388 7.012 1.00 65.81 128 PHE A N 1
ATOM 1004 C CA . PHE A 1 128 ? 6.812 39.040 7.451 1.00 65.81 128 PHE A CA 1
ATOM 1005 C C . PHE A 1 128 ? 7.846 39.079 8.589 1.00 65.81 128 PHE A C 1
ATOM 1007 O O . PHE A 1 128 ? 8.422 38.052 8.935 1.00 65.81 128 PHE A O 1
ATOM 1014 N N . ASP A 1 129 ? 8.120 40.264 9.139 1.00 69.44 129 ASP A N 1
ATOM 1015 C CA . ASP A 1 129 ? 9.034 40.414 10.266 1.00 69.44 129 ASP A CA 1
ATOM 1016 C C . ASP A 1 129 ? 8.316 40.016 11.559 1.00 69.44 129 ASP A C 1
ATOM 1018 O O . ASP A 1 129 ? 7.403 40.707 12.010 1.00 69.44 129 ASP A O 1
ATOM 1022 N N . VAL A 1 130 ? 8.734 38.888 12.136 1.00 66.06 130 VAL A N 1
ATOM 1023 C CA . VAL A 1 130 ? 8.157 38.314 13.361 1.00 66.06 130 VAL A CA 1
ATOM 1024 C C . VAL A 1 130 ? 8.375 39.207 14.586 1.00 66.06 130 VAL A C 1
ATOM 1026 O O . VAL A 1 130 ? 7.636 39.108 15.561 1.00 66.06 130 VAL A O 1
ATOM 1029 N N . CYS A 1 131 ? 9.379 40.087 14.536 1.00 66.69 131 CYS A N 1
ATOM 1030 C CA . CYS A 1 131 ? 9.680 41.043 15.597 1.00 66.69 131 CYS A CA 1
ATOM 1031 C C . CYS A 1 131 ? 8.950 42.375 15.402 1.00 66.69 131 CYS A C 1
ATOM 1033 O O . CYS A 1 131 ? 9.034 43.251 16.265 1.00 66.69 131 CYS A O 1
ATOM 1035 N N . CYS A 1 132 ? 8.254 42.564 14.276 1.00 69.75 132 CYS A N 1
ATOM 1036 C CA . CYS A 1 132 ? 7.448 43.752 14.088 1.00 69.75 132 CYS A CA 1
ATOM 1037 C C . CYS A 1 132 ? 6.199 43.633 14.972 1.00 69.75 132 CYS A C 1
ATOM 1039 O O . CYS A 1 132 ? 5.446 42.670 14.827 1.00 69.75 132 CYS A O 1
ATOM 1041 N N . PRO A 1 133 ? 5.948 44.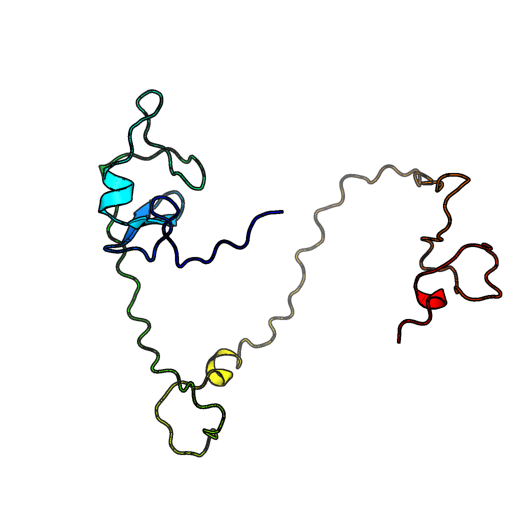596 15.877 1.00 65.12 133 PRO A N 1
ATOM 1042 C CA . PRO A 1 133 ? 4.877 44.476 16.866 1.00 65.12 133 PRO A CA 1
ATOM 1043 C C . PRO A 1 133 ? 3.458 44.454 16.267 1.00 65.12 133 PRO A C 1
ATOM 1045 O O . PRO A 1 133 ? 2.504 44.231 17.006 1.00 65.12 133 PRO A O 1
ATOM 1048 N N . GLY A 1 134 ? 3.304 44.656 14.950 1.00 69.00 134 GLY A N 1
ATOM 1049 C CA . GLY A 1 134 ? 2.004 44.708 14.279 1.00 69.00 134 GLY A CA 1
ATOM 1050 C C . GLY A 1 134 ? 1.129 45.876 14.749 1.00 69.00 134 GLY A C 1
ATOM 1051 O O . GLY A 1 134 ? 1.555 46.705 15.553 1.00 69.00 134 GLY A O 1
ATOM 1052 N N . GLY A 1 135 ? -0.092 45.982 14.222 1.00 65.25 135 GLY A N 1
ATOM 1053 C CA . GLY A 1 135 ? -1.075 46.977 14.649 1.00 65.25 135 GLY A CA 1
ATOM 1054 C C . GLY A 1 135 ? -1.161 48.233 13.777 1.00 65.25 135 GLY A C 1
ATOM 1055 O O . GLY A 1 135 ? -0.302 48.531 12.944 1.00 65.25 135 GLY A O 1
ATOM 1056 N N . LEU A 1 136 ? -2.210 49.026 14.037 1.00 58.38 136 LEU A N 1
ATOM 1057 C CA . LEU A 1 136 ? -2.486 50.323 13.394 1.00 58.38 136 LEU A CA 1
ATOM 1058 C C . LEU A 1 136 ? -1.351 51.355 13.560 1.00 58.38 136 LEU A C 1
ATOM 1060 O O . LEU A 1 136 ? -1.297 52.314 12.794 1.00 58.38 136 LEU A O 1
ATOM 1064 N N . GLU A 1 137 ? -0.437 51.144 14.512 1.00 60.25 137 GLU A N 1
ATOM 1065 C CA . GLU A 1 137 ? 0.706 52.022 14.808 1.00 60.25 137 GLU A CA 1
ATOM 1066 C C . GLU A 1 137 ? 2.071 51.378 14.482 1.00 60.25 137 GLU A C 1
ATOM 1068 O O . GLU A 1 137 ? 3.116 51.856 14.928 1.00 60.25 137 GLU A O 1
ATOM 1073 N N . ALA A 1 138 ? 2.100 50.292 13.698 1.00 67.38 138 ALA A N 1
ATOM 1074 C CA . ALA A 1 138 ? 3.347 49.612 13.350 1.00 67.38 138 ALA A CA 1
ATOM 1075 C C . ALA A 1 138 ? 4.302 50.515 12.548 1.00 67.38 138 ALA A C 1
ATOM 1077 O O . ALA A 1 138 ? 3.944 51.091 11.517 1.00 67.38 138 ALA A O 1
ATOM 1078 N N . THR A 1 139 ? 5.574 50.546 12.953 1.00 64.44 139 THR A N 1
ATOM 1079 C CA . THR A 1 139 ? 6.629 51.357 12.314 1.00 64.44 139 THR A CA 1
ATOM 1080 C C . THR A 1 139 ? 6.922 50.957 10.865 1.00 64.44 139 THR A C 1
ATOM 1082 O O . THR A 1 139 ? 7.456 51.758 10.100 1.00 64.44 139 THR A O 1
ATOM 1085 N N . CYS A 1 140 ? 6.561 49.734 10.459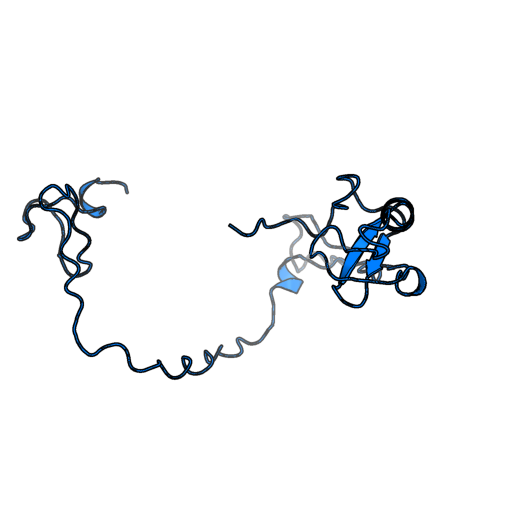 1.00 73.62 140 CYS A N 1
ATOM 1086 C CA . CYS A 1 140 ? 6.783 49.232 9.103 1.00 73.62 140 CYS A CA 1
ATOM 1087 C C . CYS A 1 140 ? 5.672 49.614 8.103 1.00 73.62 140 CYS A C 1
ATOM 1089 O O . CYS A 1 140 ? 5.861 49.439 6.897 1.00 73.62 140 CYS A O 1
ATOM 1091 N N . GLY A 1 141 ? 4.518 50.105 8.579 1.00 67.75 141 GLY A N 1
ATOM 1092 C CA . GLY A 1 141 ? 3.403 50.567 7.742 1.00 67.75 141 GLY A CA 1
ATOM 1093 C C . GLY A 1 141 ? 2.735 49.499 6.861 1.00 67.75 141 GLY A C 1
ATOM 1094 O O . GLY A 1 141 ? 2.066 49.844 5.885 1.00 67.75 141 GLY A O 1
ATOM 1095 N N . ARG A 1 142 ? 2.927 48.204 7.150 1.00 75.88 142 ARG A N 1
ATOM 1096 C CA . ARG A 1 142 ? 2.369 47.073 6.383 1.00 75.88 142 ARG A CA 1
ATOM 1097 C C . ARG A 1 142 ? 1.421 46.232 7.236 1.00 75.88 142 ARG A C 1
ATOM 1099 O O . ARG A 1 142 ? 1.560 46.195 8.453 1.00 75.88 142 ARG A O 1
ATOM 1106 N N . LYS A 1 143 ? 0.489 45.525 6.583 1.00 72.69 143 LYS A N 1
ATOM 1107 C CA . LYS A 1 143 ? -0.486 44.662 7.269 1.00 72.69 143 LYS A CA 1
ATOM 1108 C C . LYS A 1 143 ? 0.168 43.379 7.793 1.00 72.69 143 LYS A C 1
ATOM 1110 O O . LYS A 1 143 ? 0.915 42.730 7.059 1.00 72.69 143 LYS A O 1
ATOM 1115 N N . HIS A 1 144 ? -0.165 42.998 9.015 1.00 71.94 144 HIS A N 1
ATOM 1116 C CA . HIS A 1 144 ? 0.168 41.726 9.652 1.00 71.94 144 HIS A CA 1
ATOM 1117 C C . HIS A 1 144 ? -1.084 40.863 9.786 1.00 71.94 144 HIS A C 1
ATOM 1119 O O . HIS A 1 144 ? -2.204 41.362 9.699 1.00 71.94 144 HIS A O 1
ATOM 1125 N N . GLU A 1 145 ? -0.897 39.563 10.009 1.00 65.56 145 GLU A N 1
ATOM 1126 C CA . GLU A 1 145 ? -1.996 38.621 10.257 1.00 65.56 145 GLU A CA 1
ATOM 1127 C C . GLU A 1 145 ? -2.855 39.053 11.459 1.00 65.56 145 GLU A C 1
ATOM 1129 O O . GLU A 1 145 ? -4.082 39.075 11.369 1.00 65.56 145 GLU A O 1
ATOM 1134 N N . SER A 1 146 ? -2.209 39.543 12.520 1.00 62.41 146 SER A N 1
ATOM 1135 C CA . SER A 1 146 ? -2.852 40.067 13.730 1.00 62.41 146 SER A CA 1
ATOM 1136 C C . SER A 1 146 ? -3.765 41.279 13.483 1.00 62.41 146 SER A C 1
ATOM 1138 O O . SER A 1 146 ? -4.659 41.541 14.283 1.00 62.41 146 SER A O 1
ATOM 1140 N N . ASP A 1 147 ? -3.590 42.007 12.372 1.00 65.19 147 ASP A N 1
ATOM 1141 C CA . ASP A 1 147 ? -4.422 43.171 12.025 1.00 65.19 147 ASP A CA 1
ATOM 1142 C C . ASP A 1 147 ? -5.782 42.777 11.426 1.00 65.19 147 ASP A C 1
ATOM 1144 O O . ASP A 1 147 ? -6.663 43.625 11.277 1.00 65.19 147 ASP A O 1
ATOM 1148 N N . PHE A 1 148 ? -5.972 41.510 11.040 1.00 64.81 148 PHE A N 1
ATOM 1149 C CA . PHE A 1 148 ? -7.211 41.049 10.407 1.00 64.81 148 PHE A CA 1
ATOM 1150 C C . PHE A 1 148 ? -8.336 40.743 11.402 1.00 64.81 148 PHE A C 1
ATOM 1152 O O . PHE A 1 148 ? -9.436 40.412 10.963 1.00 64.81 148 PHE A O 1
ATOM 1159 N N . GLY A 1 149 ? -8.097 40.890 12.714 1.00 59.72 149 GLY A N 1
ATOM 1160 C CA . GLY A 1 149 ? -9.131 40.759 13.748 1.00 59.72 149 GLY A CA 1
ATOM 1161 C C . GLY A 1 149 ? -9.838 39.401 13.756 1.00 59.72 149 GLY A C 1
ATOM 1162 O O . GLY A 1 149 ? -10.982 39.312 14.199 1.00 59.72 149 GLY A O 1
ATOM 1163 N N . LEU A 1 150 ? -9.185 38.360 13.234 1.00 55.75 150 LEU A N 1
ATOM 1164 C CA . LEU A 1 150 ? -9.676 36.990 13.297 1.00 55.75 150 LEU A CA 1
ATOM 1165 C C . LEU A 1 150 ? -9.354 36.462 14.698 1.00 55.75 150 LEU A C 1
ATOM 1167 O O . LEU A 1 150 ? -8.216 36.089 14.975 1.00 55.75 150 LEU A O 1
ATOM 1171 N N . ALA A 1 151 ? -10.345 36.562 15.585 1.00 44.88 151 ALA A N 1
ATOM 1172 C CA . ALA A 1 151 ? -10.364 35.881 16.876 1.00 44.88 151 ALA A CA 1
ATOM 1173 C C . ALA A 1 151 ? -10.488 34.363 16.694 1.00 44.88 151 ALA A C 1
ATOM 1175 O O . ALA A 1 151 ? -11.159 33.944 15.720 1.00 44.88 151 ALA A O 1
#

pLDDT: mean 71.55, std 16.76, range [32.47, 95.5]

InterPro domains:
  IPR001841 Zinc finger, RING-type [PS50089] (10-51)
  IPR001841 Zinc finger, RING-type [SM00184] (10-50)
  IPR013083 Zinc finger, RING/FYVE/PHD-type [G3DSA:3.30.40.10] (3-76)
  IPR017907 Zinc finger, RING-type, conserved site [PS00518] (26-35)

Foldseek 3Di:
DPDPPPLQAAPQVRHGADQWKAQPVVRRIHHPVRQVPADDDVPFGADPPPGDTDDPVSTGGDDPPPPVQQEDPDPPCDPPNPDPGHYPVNVVDDPPCPVCPDDDPPPPPPDPPDPPPPDPPPPDQADPPPPQPADPPTPVPHHYPVHVPPD

Sequence (151 aa):
MAGNRTYDECSICLSLPTDPHILPACKHYFCGACINNLRPIDDELRCPNCRAIFTQDEIHPYIPPEKNAKYCLDLECSPDSGCKKLHIDNFFTDQPATEYVPPPPPEEAPRPATPETWKPPPKAKYCFDVCCPGGLEATCGRKHESDFGLA